Protein AF-A0A920LE71-F1 (afdb_monomer)

Solvent-accessible surface area (backbone atoms only — not comparable to full-atom values): 4912 Å² total; per-residue (Å²): 142,86,80,67,58,67,60,57,51,50,52,53,49,52,56,49,47,59,74,77,45,83,74,96,73,87,84,43,76,39,64,70,42,61,49,94,71,69,94,56,100,75,76,64,77,38,67,70,42,80,43,85,58,64,98,83,67,84,87,83,90,79,52,84,94,71,60,76,90,122

pLDDT: mean 78.68, std 13.36, range [40.62, 92.62]

Sequence (70 aa):
MMFFLLDEVLKAAMSSMDSYGRPNSIELLVLIDRRYKREIPIQANYCGAKIDTFKGDKVNVVWNENSKKT

Mean predicted aligned error: 7.78 Å

Nearest PDB structures (foldseek):
  2geb-assembly1_A  TM=7.114E-01 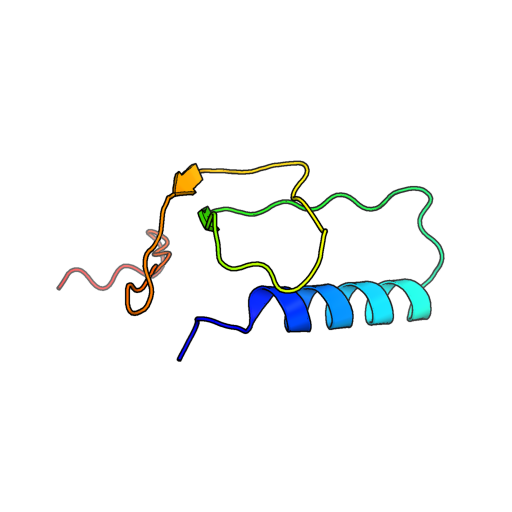 e=1.265E-01  Caldanaerobacter subterraneus subsp. tengcongensis
  5knt-assembly1_A  TM=7.087E-01  e=1.448E-01  Escherichia coli
  5kny-assembly1_B  TM=7.115E-01  e=4.894E-01  Mycobacterium tuberculosis H37Rv
  6igs-assembly1_A  TM=7.968E-01  e=2.167E+00  Francisella tularensis
  7a5f-assembly1_03  TM=3.526E-01  e=8.383E+00  Homo sapiens

Structure (mmCIF, N/CA/C/O backbone):
data_AF-A0A920LE71-F1
#
_entry.id   AF-A0A920LE71-F1
#
loop_
_atom_site.group_PDB
_atom_site.id
_atom_site.type_symbol
_atom_site.label_atom_id
_atom_site.label_alt_id
_atom_site.label_comp_id
_atom_site.label_asym_id
_atom_site.label_entity_id
_atom_site.label_seq_id
_atom_site.pdbx_PDB_ins_code
_atom_site.Cartn_x
_atom_site.Cartn_y
_atom_site.Cartn_z
_atom_site.occupancy
_atom_site.B_iso_or_equiv
_atom_site.auth_seq_id
_atom_site.auth_comp_id
_atom_site.auth_asym_id
_atom_site.auth_atom_id
_atom_site.pdbx_PDB_model_num
ATOM 1 N N . MET A 1 1 ? 0.850 -5.305 16.230 1.00 40.62 1 MET A N 1
ATOM 2 C CA . MET A 1 1 ? 1.711 -4.222 15.727 1.00 40.62 1 MET A CA 1
ATOM 3 C C . MET A 1 1 ? 1.781 -4.376 14.213 1.00 40.62 1 MET A C 1
ATOM 5 O O . MET A 1 1 ? 2.700 -4.980 13.704 1.00 40.62 1 MET A O 1
ATOM 9 N N . MET A 1 2 ? 0.721 -3.969 13.508 1.00 41.84 2 MET A N 1
ATOM 10 C CA . MET A 1 2 ? 0.559 -4.172 12.055 1.00 41.84 2 MET A CA 1
ATOM 11 C C . MET A 1 2 ? 0.080 -2.865 11.412 1.00 41.84 2 MET A C 1
ATOM 13 O O . MET A 1 2 ? -0.807 -2.846 10.568 1.00 41.84 2 MET A O 1
ATOM 17 N N . PHE A 1 3 ? 0.598 -1.740 11.927 1.00 46.72 3 PHE A N 1
ATOM 18 C CA . PHE A 1 3 ? 0.150 -0.401 11.544 1.00 46.72 3 PHE A CA 1
ATOM 19 C C . PHE A 1 3 ? 1.135 0.405 10.709 1.00 46.72 3 PHE A C 1
ATOM 21 O O . PHE A 1 3 ? 0.705 1.404 10.149 1.00 46.72 3 PHE A O 1
ATOM 28 N N . PHE A 1 4 ? 2.370 -0.056 10.535 1.00 50.03 4 PHE A N 1
ATOM 29 C CA . PHE A 1 4 ? 3.409 0.676 9.796 1.00 50.03 4 PHE A CA 1
ATOM 30 C C . PHE A 1 4 ? 4.056 -0.117 8.654 1.00 50.03 4 PHE A C 1
ATOM 32 O O . PHE A 1 4 ? 4.761 0.451 7.836 1.00 50.03 4 PHE A O 1
ATOM 39 N N . LEU A 1 5 ? 3.777 -1.418 8.537 1.00 55.94 5 LEU A N 1
ATOM 40 C CA . LEU A 1 5 ? 4.588 -2.283 7.678 1.00 55.94 5 LEU A CA 1
ATOM 41 C C . LEU A 1 5 ? 4.365 -2.084 6.174 1.00 55.94 5 LEU A C 1
ATOM 43 O O . LEU A 1 5 ? 5.262 -2.393 5.407 1.00 55.94 5 LEU A O 1
ATOM 47 N N . LEU A 1 6 ? 3.211 -1.584 5.719 1.00 66.19 6 LEU A N 1
ATOM 48 C CA . LEU A 1 6 ? 2.944 -1.528 4.274 1.00 66.19 6 LEU A CA 1
ATOM 49 C C . LEU A 1 6 ? 3.867 -0.548 3.536 1.00 66.19 6 LEU A C 1
ATOM 51 O O . LEU A 1 6 ? 4.303 -0.861 2.433 1.00 66.19 6 LEU A O 1
ATOM 55 N N . ASP A 1 7 ? 4.207 0.588 4.148 1.00 73.94 7 ASP A N 1
ATOM 56 C CA . ASP A 1 7 ? 5.025 1.611 3.490 1.00 73.94 7 ASP A CA 1
ATOM 57 C C . ASP A 1 7 ? 6.500 1.182 3.397 1.00 73.94 7 ASP A C 1
ATOM 59 O O . ASP A 1 7 ? 7.124 1.326 2.344 1.00 73.94 7 ASP A O 1
ATOM 63 N N . GLU A 1 8 ? 7.054 0.592 4.462 1.00 78.88 8 GLU A N 1
ATOM 64 C CA . GLU A 1 8 ? 8.412 0.027 4.446 1.00 78.88 8 GLU A CA 1
ATOM 65 C C . GLU A 1 8 ? 8.515 -1.196 3.531 1.00 78.88 8 GLU A C 1
ATOM 67 O O . GLU A 1 8 ? 9.467 -1.303 2.759 1.00 78.88 8 GLU A O 1
ATOM 72 N N . VAL A 1 9 ? 7.520 -2.090 3.559 1.00 83.94 9 VAL A N 1
ATOM 73 C CA . VAL A 1 9 ? 7.492 -3.274 2.688 1.00 83.94 9 VAL A CA 1
ATOM 74 C C . VAL A 1 9 ? 7.399 -2.865 1.220 1.00 83.94 9 VAL A C 1
ATOM 76 O O . VAL A 1 9 ? 8.085 -3.455 0.390 1.00 83.94 9 VAL A O 1
ATOM 79 N N . LEU A 1 10 ? 6.621 -1.832 0.883 1.00 84.81 10 LEU A N 1
ATOM 80 C CA . LEU A 1 10 ? 6.528 -1.340 -0.491 1.00 84.81 10 LEU A CA 1
ATOM 81 C C . LEU A 1 10 ? 7.847 -0.720 -0.968 1.00 84.81 10 LEU A C 1
ATOM 83 O O . LEU A 1 10 ? 8.297 -1.032 -2.068 1.00 84.81 10 LEU A O 1
ATOM 87 N N . LYS A 1 11 ? 8.507 0.097 -0.135 1.00 85.44 11 LYS A N 1
ATOM 88 C CA . LYS A 1 11 ? 9.849 0.627 -0.442 1.00 85.44 11 LYS A CA 1
ATOM 89 C C . LYS A 1 11 ? 10.870 -0.493 -0.640 1.00 85.44 11 LYS A C 1
ATOM 91 O O . LYS A 1 11 ? 11.651 -0.445 -1.588 1.00 85.44 11 LYS A O 1
ATOM 96 N N . ALA A 1 12 ? 10.857 -1.501 0.233 1.00 88.44 12 ALA A N 1
ATOM 97 C CA . ALA A 1 12 ? 11.742 -2.656 0.126 1.00 88.44 12 ALA A CA 1
ATOM 98 C C . ALA A 1 12 ? 11.475 -3.448 -1.163 1.00 88.44 12 ALA A C 1
ATOM 100 O O . ALA A 1 12 ? 12.415 -3.805 -1.871 1.00 88.44 12 ALA A O 1
ATOM 101 N N . ALA A 1 13 ? 10.202 -3.656 -1.510 1.00 88.56 13 ALA A N 1
ATOM 102 C CA . ALA A 1 13 ? 9.810 -4.313 -2.749 1.00 88.56 13 ALA A CA 1
ATOM 103 C C . ALA A 1 13 ? 10.288 -3.526 -3.979 1.00 88.56 13 ALA A C 1
ATOM 105 O O . ALA A 1 13 ? 10.912 -4.116 -4.856 1.00 88.56 13 ALA A O 1
ATOM 106 N N . MET A 1 14 ? 10.088 -2.206 -4.024 1.00 87.88 14 MET A N 1
ATOM 107 C CA . MET A 1 14 ? 10.575 -1.362 -5.125 1.00 87.88 14 MET A CA 1
ATOM 108 C C . MET A 1 14 ? 12.101 -1.426 -5.270 1.00 87.88 14 MET A C 1
ATOM 110 O O . MET A 1 14 ? 12.597 -1.661 -6.366 1.00 87.88 14 MET A O 1
ATOM 114 N N . SER A 1 15 ? 12.841 -1.320 -4.162 1.00 89.00 15 SER A N 1
ATOM 115 C CA . SER A 1 15 ? 14.307 -1.447 -4.161 1.00 89.00 15 SER A CA 1
ATOM 116 C C . SER A 1 15 ? 14.773 -2.824 -4.658 1.00 89.00 15 SER A C 1
ATOM 118 O O . SER A 1 15 ? 15.746 -2.946 -5.407 1.00 89.00 15 SER A O 1
ATOM 120 N N . SER A 1 16 ? 14.039 -3.883 -4.296 1.00 90.25 16 SER A N 1
ATOM 121 C CA . SER A 1 16 ? 14.314 -5.220 -4.820 1.00 90.25 16 SER A CA 1
ATOM 122 C C . SER A 1 16 ? 14.072 -5.290 -6.330 1.00 90.25 16 SER A C 1
ATOM 124 O O . SER A 1 16 ? 14.927 -5.803 -7.044 1.00 90.25 16 SER A O 1
ATOM 126 N N . MET A 1 17 ? 12.978 -4.711 -6.840 1.00 89.50 17 MET A N 1
ATOM 127 C CA . MET A 1 17 ? 12.677 -4.690 -8.276 1.00 89.50 17 MET A CA 1
ATOM 128 C C . MET A 1 17 ? 13.772 -3.974 -9.069 1.00 89.50 17 MET A C 1
ATOM 130 O O . MET A 1 17 ? 14.225 -4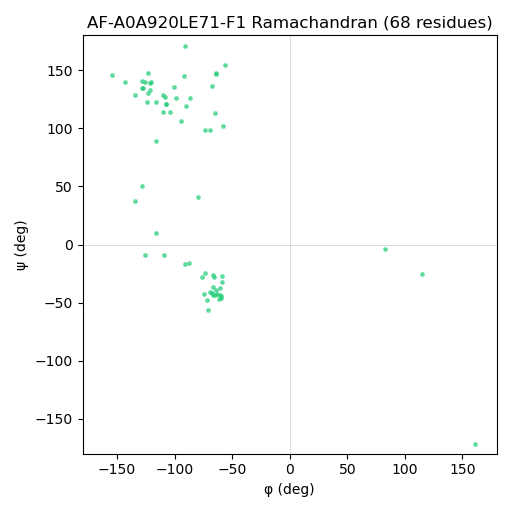.529 -10.066 1.00 89.50 17 MET A O 1
ATOM 134 N N . ASP A 1 18 ? 14.259 -2.827 -8.582 1.00 88.00 18 ASP A N 1
ATOM 135 C CA . ASP A 1 18 ? 15.373 -2.086 -9.197 1.00 88.00 18 ASP A CA 1
ATOM 136 C C . ASP A 1 18 ? 16.658 -2.925 -9.293 1.00 88.00 18 ASP A C 1
ATOM 138 O O . ASP A 1 18 ? 17.439 -2.774 -10.235 1.00 88.00 18 ASP A O 1
ATOM 142 N N . SER A 1 19 ? 16.873 -3.833 -8.335 1.00 90.44 19 SER A N 1
ATOM 143 C CA . SER A 1 19 ? 18.027 -4.739 -8.321 1.00 90.44 19 SER A CA 1
ATOM 144 C C . SER A 1 19 ? 17.891 -5.890 -9.327 1.00 90.44 19 SER A C 1
ATOM 146 O O . SER A 1 19 ? 18.900 -6.396 -9.815 1.00 90.44 19 SER A O 1
ATOM 148 N N . TYR A 1 20 ? 16.661 -6.306 -9.653 1.00 85.75 20 TYR A N 1
ATOM 149 C CA . TYR A 1 20 ? 16.382 -7.377 -10.620 1.00 85.75 20 TYR A CA 1
ATOM 150 C C . TYR A 1 20 ? 16.189 -6.867 -12.059 1.00 85.75 20 TYR A C 1
ATOM 152 O O . TYR A 1 20 ? 16.286 -7.658 -12.998 1.00 85.75 20 TYR A O 1
ATOM 160 N N . GLY A 1 21 ? 15.940 -5.569 -12.267 1.00 88.38 21 GLY A N 1
ATOM 161 C CA . GLY A 1 21 ? 15.840 -4.965 -13.597 1.00 88.38 21 GLY A CA 1
ATOM 162 C C . GLY A 1 21 ? 15.111 -3.619 -13.616 1.00 88.38 21 GLY A C 1
ATOM 163 O O . GLY A 1 21 ? 14.791 -3.046 -12.583 1.00 88.38 21 GLY A O 1
ATOM 164 N N . ARG A 1 22 ? 14.831 -3.102 -14.822 1.00 89.00 22 ARG A N 1
ATOM 165 C CA . ARG A 1 22 ? 14.032 -1.880 -15.032 1.00 89.00 22 ARG A CA 1
ATOM 166 C C . ARG A 1 22 ? 12.749 -2.205 -15.795 1.00 89.00 22 ARG A C 1
ATOM 168 O O . ARG A 1 22 ? 12.763 -2.184 -17.027 1.00 89.00 22 ARG A O 1
ATOM 175 N N . PRO A 1 23 ? 11.658 -2.557 -15.098 1.00 90.31 23 PRO A N 1
ATOM 176 C CA . PRO A 1 23 ? 10.377 -2.783 -15.751 1.00 90.31 23 PRO A CA 1
ATOM 177 C C . PRO A 1 23 ? 9.859 -1.484 -16.388 1.00 90.31 23 PRO A C 1
ATOM 179 O O . PRO A 1 23 ? 10.066 -0.395 -15.859 1.00 90.31 23 PRO A O 1
ATOM 182 N N . ASN A 1 24 ? 9.147 -1.601 -17.513 1.00 92.62 24 ASN A N 1
ATOM 183 C CA . ASN A 1 24 ? 8.539 -0.447 -18.193 1.00 92.62 24 ASN A CA 1
ATOM 184 C C . ASN A 1 24 ? 7.426 0.214 -17.360 1.00 92.62 24 ASN A C 1
ATOM 186 O O . ASN A 1 24 ? 7.163 1.405 -17.510 1.00 92.62 24 ASN A O 1
ATOM 190 N N . SER A 1 25 ? 6.762 -0.558 -16.498 1.00 90.81 25 SER A N 1
ATOM 191 C CA . SER A 1 25 ? 5.688 -0.094 -15.622 1.00 90.81 25 SER A CA 1
ATOM 192 C C . SER A 1 25 ? 5.579 -0.984 -14.388 1.00 90.81 25 SER A C 1
ATOM 194 O O . SER A 1 25 ? 5.778 -2.196 -14.476 1.00 90.81 25 SER A O 1
ATOM 196 N N . ILE A 1 26 ? 5.219 -0.388 -13.252 1.00 89.44 26 ILE A N 1
ATOM 197 C CA . ILE A 1 26 ? 4.936 -1.088 -11.996 1.00 89.44 26 ILE A CA 1
ATOM 198 C C . ILE A 1 26 ? 3.524 -0.700 -11.569 1.00 89.44 26 ILE A C 1
ATOM 200 O O . ILE A 1 26 ? 3.196 0.486 -11.526 1.00 89.44 26 ILE A O 1
ATOM 204 N N . GLU A 1 27 ? 2.702 -1.692 -11.241 1.00 91.44 27 GLU A N 1
ATOM 205 C CA . GLU A 1 27 ? 1.345 -1.483 -10.742 1.00 91.44 27 GLU A CA 1
ATOM 206 C C . GLU A 1 27 ? 1.194 -2.098 -9.352 1.00 91.44 27 GLU A C 1
ATOM 208 O O . GLU A 1 27 ? 1.705 -3.182 -9.070 1.00 9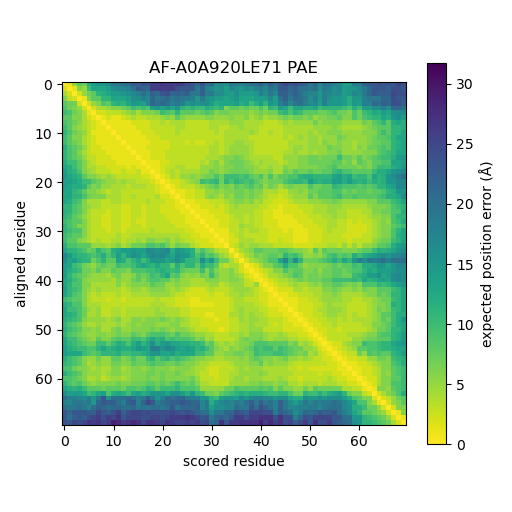1.44 27 GLU A O 1
ATOM 213 N N . LEU A 1 28 ? 0.478 -1.399 -8.474 1.00 89.50 28 LEU A N 1
ATOM 214 C CA . LEU A 1 28 ? 0.238 -1.824 -7.102 1.00 89.50 28 LEU A CA 1
ATOM 215 C C . LEU A 1 28 ? -1.213 -2.285 -6.933 1.00 89.50 28 LEU A C 1
ATOM 217 O O . LEU A 1 28 ? -2.151 -1.505 -7.120 1.00 89.50 28 LEU A O 1
ATOM 221 N N . LEU A 1 29 ? -1.386 -3.540 -6.516 1.00 91.12 29 LEU A N 1
ATOM 222 C CA . LEU A 1 29 ? -2.665 -4.113 -6.109 1.00 91.12 29 LEU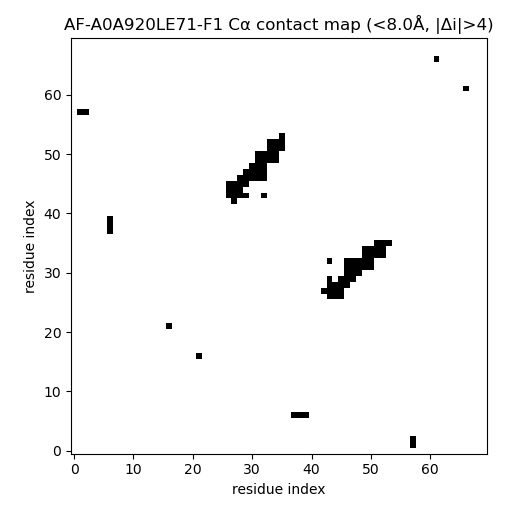 A CA 1
ATOM 223 C C . LEU A 1 29 ? -2.678 -4.315 -4.596 1.00 91.12 29 LEU A C 1
ATOM 225 O O . LEU A 1 29 ? -1.799 -4.967 -4.036 1.00 91.12 29 LEU A O 1
ATOM 229 N N . VAL A 1 30 ? -3.702 -3.780 -3.938 1.00 87.44 30 VAL A N 1
ATOM 230 C CA . VAL A 1 30 ? -3.929 -3.980 -2.504 1.00 87.44 30 VAL A CA 1
ATOM 231 C C . VAL A 1 30 ? -5.332 -4.506 -2.264 1.00 87.44 30 VAL A C 1
ATOM 233 O O . VAL A 1 30 ? -6.300 -4.056 -2.876 1.00 87.44 30 VAL A O 1
ATOM 236 N N . LEU A 1 31 ? -5.467 -5.444 -1.328 1.00 88.56 31 LEU A N 1
A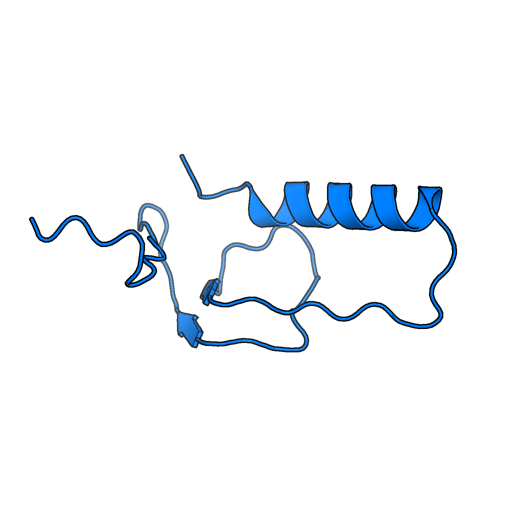TOM 237 C CA . LEU A 1 31 ? -6.792 -5.914 -0.940 1.00 88.56 31 LEU A CA 1
ATOM 238 C C . LEU A 1 31 ? -7.532 -4.843 -0.136 1.00 88.56 31 LEU A C 1
ATOM 240 O O . LEU A 1 31 ? -8.678 -4.531 -0.437 1.00 88.56 31 LEU A O 1
ATOM 244 N N . ILE A 1 32 ? -6.859 -4.260 0.857 1.00 86.44 32 ILE A N 1
ATOM 245 C CA . ILE A 1 32 ? -7.429 -3.236 1.728 1.00 86.44 32 ILE A CA 1
ATOM 246 C C . ILE A 1 32 ? -6.560 -1.983 1.680 1.00 86.44 32 ILE A C 1
ATOM 248 O O . ILE A 1 32 ? -5.375 -2.027 2.008 1.00 86.44 32 ILE A O 1
ATOM 252 N N . ASP A 1 33 ? -7.169 -0.864 1.306 1.00 85.69 33 ASP A N 1
ATOM 253 C CA . ASP A 1 33 ? -6.564 0.460 1.352 1.00 85.69 33 ASP A CA 1
ATOM 254 C C . ASP A 1 33 ? -7.119 1.240 2.547 1.00 85.69 33 ASP A C 1
ATOM 256 O O . ASP A 1 33 ? -8.304 1.571 2.617 1.00 85.69 33 ASP A O 1
ATOM 260 N N . ARG A 1 34 ? -6.246 1.520 3.508 1.00 82.62 34 ARG A N 1
ATOM 261 C CA . ARG A 1 34 ? -6.569 2.247 4.737 1.00 82.62 34 ARG A CA 1
ATOM 262 C C . ARG A 1 34 ? -6.247 3.727 4.549 1.00 82.62 34 ARG A C 1
ATOM 264 O O . ARG A 1 34 ? -5.080 4.132 4.558 1.00 82.62 34 ARG A O 1
ATOM 271 N N . ARG A 1 35 ? -7.284 4.549 4.393 1.00 67.56 35 ARG A N 1
ATOM 272 C CA . ARG A 1 35 ? -7.126 6.006 4.311 1.00 67.56 35 ARG A CA 1
ATOM 273 C C . ARG A 1 35 ? -6.579 6.542 5.642 1.00 67.56 35 ARG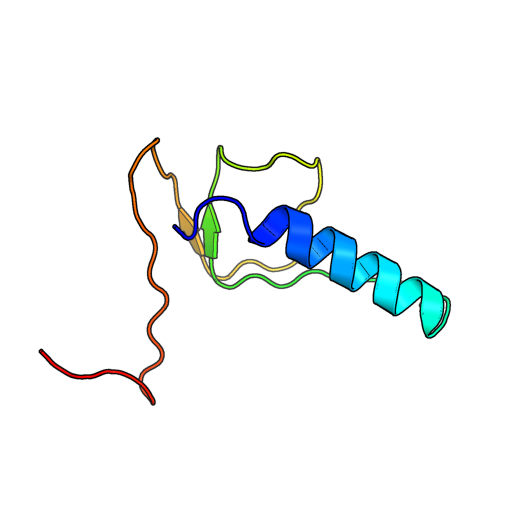 A C 1
ATOM 275 O O . ARG A 1 35 ? -6.837 5.970 6.697 1.00 67.56 35 ARG A O 1
ATOM 282 N N . TYR A 1 36 ? -5.784 7.614 5.570 1.00 67.31 36 TYR A N 1
ATOM 283 C CA . TYR A 1 36 ? -5.159 8.358 6.687 1.00 67.31 36 TYR A CA 1
ATOM 284 C C . TYR A 1 36 ? -3.843 7.831 7.288 1.00 67.31 36 TYR A C 1
ATOM 286 O O . TYR A 1 36 ? -3.276 8.509 8.141 1.00 67.31 36 TYR A O 1
ATOM 294 N N . LYS A 1 37 ? -3.311 6.676 6.859 1.00 64.62 37 LYS A N 1
ATOM 295 C CA . LYS A 1 37 ? -2.071 6.099 7.435 1.00 64.62 37 LYS A CA 1
ATOM 296 C C . LYS A 1 37 ? -1.013 5.740 6.395 1.00 64.62 37 LYS A C 1
ATOM 298 O O . LYS A 1 37 ? -0.532 4.604 6.386 1.00 64.62 37 LYS A O 1
ATOM 303 N N . ARG A 1 38 ? -0.704 6.687 5.510 1.00 67.06 38 ARG A N 1
ATOM 304 C CA . ARG A 1 38 ? 0.418 6.565 4.574 1.00 67.06 38 ARG A CA 1
ATOM 305 C C . ARG A 1 38 ? 1.512 7.548 4.955 1.00 67.06 38 ARG A C 1
ATOM 307 O O . ARG A 1 38 ? 1.237 8.735 5.104 1.00 67.06 38 ARG A O 1
ATOM 314 N N . GLU A 1 39 ? 2.729 7.048 5.081 1.00 70.75 39 GLU A N 1
ATOM 315 C CA . GLU A 1 39 ? 3.939 7.856 5.247 1.00 70.75 39 GLU A CA 1
ATOM 316 C C . GLU A 1 39 ? 4.550 8.270 3.904 1.00 70.75 39 GLU A C 1
ATOM 318 O O . GLU A 1 39 ? 5.375 9.178 3.842 1.00 70.75 39 GLU A O 1
ATOM 323 N N . ILE A 1 40 ? 4.139 7.612 2.818 1.00 71.94 40 ILE A N 1
ATOM 324 C CA . ILE A 1 40 ? 4.605 7.882 1.459 1.00 71.94 40 ILE A CA 1
ATOM 325 C C . ILE A 1 40 ? 3.456 8.209 0.506 1.00 71.94 40 ILE A C 1
ATOM 327 O O . ILE A 1 40 ? 2.368 7.641 0.631 1.00 71.94 40 ILE A O 1
ATOM 331 N N . PRO A 1 41 ? 3.687 9.078 -0.497 1.00 77.44 41 PRO A N 1
ATOM 332 C CA . PRO A 1 41 ? 2.668 9.494 -1.457 1.00 77.44 41 PRO A CA 1
ATOM 333 C C . PRO A 1 41 ? 2.443 8.440 -2.558 1.00 77.44 41 PRO A C 1
ATOM 335 O O . PRO A 1 41 ? 2.311 8.783 -3.728 1.00 77.44 41 PRO A O 1
ATOM 338 N N . ILE A 1 42 ? 2.419 7.151 -2.208 1.00 78.88 42 ILE A N 1
ATOM 339 C CA . ILE A 1 42 ? 2.155 6.067 -3.160 1.00 78.88 42 ILE A CA 1
ATOM 340 C C . ILE A 1 42 ? 0.700 5.626 -3.024 1.00 78.88 42 ILE A C 1
ATOM 342 O O . ILE A 1 42 ? 0.177 5.479 -1.917 1.00 78.88 42 ILE A O 1
ATOM 346 N N . GLN A 1 43 ? 0.027 5.443 -4.159 1.00 83.25 43 GLN A N 1
ATOM 347 C CA . GLN A 1 43 ? -1.349 4.972 -4.235 1.00 83.25 43 GLN A CA 1
ATOM 348 C C . GLN A 1 43 ? -1.429 3.688 -5.051 1.00 83.25 43 GLN A C 1
ATOM 350 O O . GLN A 1 43 ? -0.793 3.569 -6.091 1.00 83.25 43 GLN A O 1
ATOM 355 N N . ALA A 1 44 ? -2.239 2.743 -4.575 1.00 87.50 44 ALA A N 1
ATOM 356 C CA . ALA A 1 44 ? -2.528 1.526 -5.313 1.00 87.50 44 ALA A CA 1
ATOM 357 C C . ALA A 1 44 ? -3.347 1.822 -6.576 1.00 87.50 44 ALA A C 1
ATOM 359 O O . ALA A 1 44 ? -4.321 2.581 -6.528 1.00 87.50 44 ALA A O 1
ATOM 360 N N . ASN A 1 45 ? -2.968 1.188 -7.683 1.00 91.94 45 ASN A N 1
ATOM 361 C CA . ASN A 1 45 ? -3.718 1.198 -8.936 1.00 91.94 45 ASN A CA 1
ATOM 362 C C . ASN A 1 45 ? -5.023 0.413 -8.777 1.00 91.94 45 ASN A C 1
ATOM 364 O O . ASN A 1 45 ? -6.080 0.864 -9.212 1.00 91.94 45 ASN A O 1
ATOM 368 N N . TYR A 1 46 ? -4.952 -0.723 -8.077 1.00 92.06 46 TYR A N 1
ATOM 369 C CA . TYR A 1 46 ? -6.086 -1.606 -7.833 1.00 92.06 46 TYR A CA 1
ATOM 370 C C . TYR A 1 46 ? -6.320 -1.768 -6.335 1.00 92.06 46 TYR A C 1
ATOM 372 O O . TYR A 1 46 ? -5.390 -2.013 -5.564 1.00 92.06 46 TYR A O 1
ATOM 380 N N . CYS A 1 47 ? -7.577 -1.640 -5.921 1.00 90.19 47 CYS A N 1
ATOM 381 C CA . CYS A 1 47 ? -7.983 -1.730 -4.526 1.00 90.19 47 CYS A CA 1
ATOM 382 C C . CYS A 1 47 ? -9.228 -2.609 -4.401 1.00 90.19 47 CYS A C 1
ATOM 384 O O . CYS A 1 47 ? -10.212 -2.364 -5.095 1.00 90.19 47 CYS A O 1
ATOM 386 N N . GLY A 1 48 ? -9.189 -3.596 -3.503 1.00 90.25 48 GLY A N 1
ATOM 387 C CA . GLY A 1 48 ? -10.362 -4.404 -3.162 1.00 90.25 48 GLY A CA 1
ATOM 388 C C . GLY A 1 48 ? -11.397 -3.612 -2.359 1.00 90.25 48 GLY A C 1
ATOM 389 O O . GLY A 1 48 ? -12.544 -3.485 -2.775 1.00 90.25 48 GLY A O 1
ATOM 390 N N . ALA A 1 49 ? -10.991 -3.043 -1.223 1.00 88.19 49 ALA A N 1
ATOM 391 C CA . ALA A 1 49 ? -11.841 -2.185 -0.404 1.00 88.19 49 ALA A CA 1
ATOM 392 C C . ALA A 1 49 ? -11.059 -1.022 0.210 1.00 88.19 49 ALA A C 1
ATOM 394 O O . ALA A 1 49 ? -9.939 -1.188 0.699 1.00 88.19 49 ALA A O 1
ATOM 395 N N . LYS A 1 50 ? -11.686 0.157 0.224 1.00 87.38 50 LYS A N 1
ATOM 396 C CA . LYS A 1 50 ? -11.182 1.342 0.921 1.00 87.38 50 LYS A CA 1
ATOM 397 C C . LYS A 1 50 ? -11.893 1.459 2.254 1.00 87.38 50 LYS A C 1
ATOM 399 O O . LYS A 1 50 ? -13.120 1.466 2.285 1.00 87.38 50 LYS A O 1
ATOM 404 N N . ILE A 1 51 ? -11.128 1.559 3.331 1.00 86.0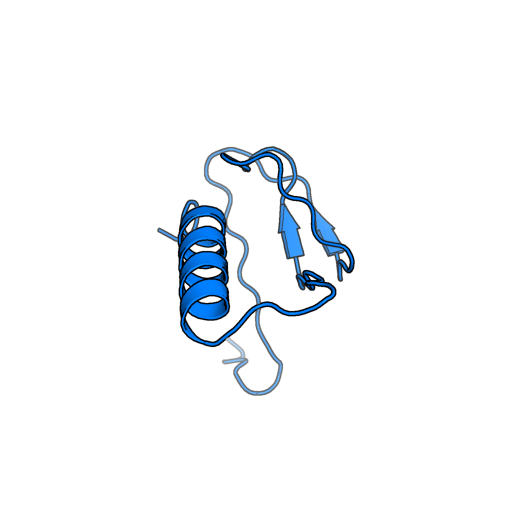6 51 ILE A N 1
ATOM 405 C CA . ILE A 1 51 ? -11.669 1.705 4.679 1.00 86.06 51 ILE A CA 1
ATOM 406 C C . ILE A 1 51 ? -11.021 2.889 5.382 1.00 86.06 51 ILE A C 1
ATOM 408 O O . ILE A 1 51 ? -9.815 3.131 5.270 1.00 86.06 51 ILE A O 1
ATOM 412 N N . ASP A 1 52 ? -11.836 3.611 6.134 1.00 85.00 52 ASP A N 1
ATOM 413 C CA . ASP A 1 52 ? -11.361 4.657 7.021 1.00 85.00 52 ASP A CA 1
ATOM 414 C C . ASP A 1 52 ? -10.994 4.004 8.354 1.00 85.00 52 ASP A C 1
ATOM 416 O O . ASP A 1 52 ? -11.776 3.249 8.929 1.00 85.00 52 ASP A O 1
ATOM 420 N N . THR A 1 53 ? -9.765 4.231 8.819 1.00 78.44 53 THR A N 1
ATOM 421 C CA . THR A 1 53 ? -9.286 3.664 10.087 1.00 78.44 53 THR A CA 1
ATOM 422 C C . THR A 1 53 ? -8.717 4.762 10.965 1.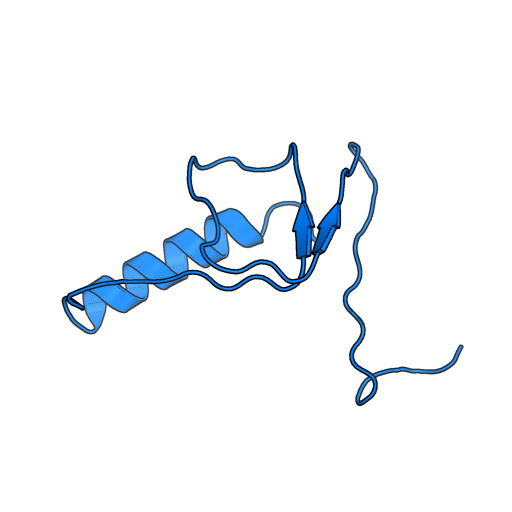00 78.44 53 THR A C 1
ATOM 424 O O . THR A 1 53 ? -7.918 5.582 10.507 1.00 78.44 53 THR A O 1
ATOM 427 N N . PHE A 1 54 ? -9.075 4.754 12.244 1.00 78.69 54 PHE A N 1
ATOM 428 C CA . PHE A 1 54 ? -8.558 5.682 13.239 1.00 78.69 54 PHE A CA 1
ATOM 429 C C . PHE A 1 54 ? -7.312 5.123 13.930 1.00 78.69 54 PHE A C 1
ATOM 431 O O . PHE A 1 54 ? -6.881 3.980 13.729 1.00 78.69 54 PHE A O 1
ATOM 438 N N . LYS A 1 55 ? -6.640 5.958 14.727 1.00 71.81 55 LYS A N 1
ATOM 439 C CA . LYS A 1 55 ? -5.447 5.557 15.483 1.00 71.81 55 LYS A CA 1
ATOM 440 C C . LYS A 1 55 ? -5.834 4.495 16.525 1.00 71.81 55 LYS A C 1
ATOM 442 O O . LYS A 1 55 ? -6.535 4.805 17.474 1.00 71.81 55 LYS A O 1
ATOM 447 N N . GLY A 1 56 ? -5.345 3.264 16.359 1.00 76.00 56 GLY A N 1
ATOM 448 C CA . GLY A 1 56 ? -5.591 2.150 17.288 1.00 76.00 56 GLY A CA 1
ATOM 449 C C . GLY A 1 56 ? -6.403 0.993 16.701 1.00 76.00 56 GLY A C 1
ATOM 450 O O . GLY A 1 56 ? -6.194 -0.142 17.133 1.00 76.00 56 GLY A O 1
ATOM 451 N N . ASP A 1 57 ? -7.235 1.253 15.687 1.00 80.31 57 ASP A N 1
ATOM 452 C CA . ASP A 1 57 ? -8.006 0.214 14.983 1.00 80.31 57 ASP A CA 1
ATOM 453 C C . ASP A 1 57 ? -7.085 -0.864 14.433 1.00 80.31 57 ASP A C 1
ATOM 455 O O . ASP A 1 57 ? -5.924 -0.571 14.188 1.00 80.31 57 ASP A O 1
ATOM 459 N N . LYS A 1 58 ? -7.569 -2.094 14.225 1.00 79.75 58 LYS A N 1
ATOM 460 C CA . LYS A 1 58 ? -6.815 -3.162 13.555 1.00 79.75 58 LYS A CA 1
ATOM 461 C C . LYS A 1 58 ? -7.620 -3.782 12.433 1.00 79.75 58 LYS A C 1
ATOM 463 O O . LYS A 1 58 ? -8.785 -4.108 12.605 1.00 79.75 58 LYS A O 1
ATOM 468 N N . VAL A 1 59 ? -6.950 -3.969 11.303 1.00 80.25 59 VAL A N 1
ATOM 469 C CA . VAL A 1 59 ? -7.524 -4.575 10.106 1.00 80.25 59 VAL A CA 1
ATOM 470 C C . VAL A 1 59 ? -6.873 -5.935 9.941 1.00 80.25 59 VAL A C 1
ATOM 472 O O . VAL A 1 59 ? -5.667 -6.018 9.710 1.00 80.25 59 VAL A O 1
ATOM 475 N N . ASN A 1 60 ? -7.672 -6.988 10.083 1.00 84.12 60 ASN A N 1
ATOM 476 C CA . ASN A 1 60 ? -7.242 -8.354 9.832 1.00 84.12 60 ASN A CA 1
ATOM 477 C C . ASN A 1 60 ? -7.892 -8.839 8.542 1.00 84.12 60 ASN A C 1
ATOM 479 O O . ASN A 1 60 ? -9.115 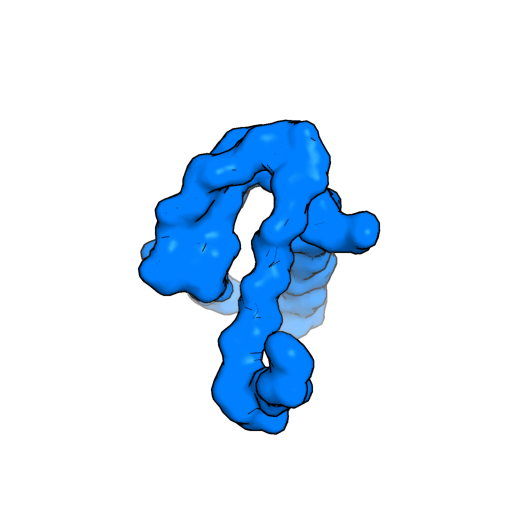-8.878 8.430 1.00 84.12 60 ASN A O 1
ATOM 483 N N . VAL A 1 61 ? -7.058 -9.220 7.583 1.00 82.62 61 VAL A N 1
ATOM 484 C CA . VAL A 1 61 ? -7.499 -9.893 6.365 1.00 82.62 61 VAL A CA 1
ATOM 485 C C . VAL A 1 61 ? -7.477 -11.392 6.637 1.00 82.62 61 VAL A C 1
ATOM 487 O O . VAL A 1 61 ? -6.422 -11.945 6.943 1.00 82.62 61 VAL A O 1
ATOM 490 N N . VAL A 1 62 ? -8.636 -12.040 6.538 1.00 85.00 62 VAL A N 1
ATOM 491 C CA . VAL A 1 62 ? -8.781 -13.487 6.731 1.00 85.00 62 VAL A CA 1
ATOM 492 C C . VAL A 1 62 ? -9.237 -14.103 5.418 1.00 85.00 62 VAL A C 1
ATOM 494 O O . VAL A 1 62 ? -10.272 -13.725 4.875 1.00 85.00 62 VAL A O 1
ATOM 497 N N . TRP A 1 63 ? -8.460 -15.057 4.917 1.00 82.94 63 TRP A N 1
ATOM 498 C CA . TRP A 1 63 ? -8.820 -15.868 3.757 1.00 82.94 63 TRP A CA 1
ATOM 499 C C . TRP A 1 63 ? -9.525 -17.136 4.229 1.00 82.94 63 TRP A C 1
ATOM 501 O O . TRP A 1 63 ? -9.176 -17.680 5.277 1.00 82.94 63 TRP A O 1
ATOM 511 N N . ASN A 1 64 ? -10.503 -17.612 3.459 1.00 78.19 64 ASN A N 1
ATOM 512 C CA . ASN A 1 64 ? -11.357 -18.750 3.829 1.00 78.19 64 ASN A CA 1
ATOM 513 C C . ASN A 1 64 ? -10.551 -20.041 4.097 1.00 78.19 64 ASN A C 1
ATOM 515 O O . ASN A 1 64 ? -10.934 -20.877 4.904 1.00 78.19 64 ASN A O 1
ATOM 519 N N . GLU A 1 65 ? -9.381 -20.161 3.475 1.00 71.56 65 GLU A N 1
ATOM 520 C CA . GLU A 1 65 ? -8.412 -21.253 3.649 1.00 71.56 65 GLU A CA 1
ATOM 521 C C . GLU A 1 65 ? -7.785 -21.273 5.057 1.00 71.56 65 GLU A C 1
ATOM 523 O O . GLU A 1 65 ? -7.381 -22.317 5.558 1.00 71.56 65 GLU A O 1
ATOM 528 N N . ASN A 1 66 ? -7.733 -20.109 5.712 1.00 62.53 66 ASN A N 1
ATOM 529 C CA . ASN A 1 66 ? -7.090 -19.872 7.005 1.00 62.53 66 ASN A CA 1
ATOM 530 C C . ASN A 1 66 ? -8.090 -19.468 8.102 1.00 62.53 66 ASN A C 1
ATOM 532 O O . ASN A 1 66 ? -7.688 -19.039 9.188 1.00 62.53 66 ASN A O 1
ATOM 536 N N . SER A 1 67 ? -9.399 -19.576 7.848 1.00 56.28 67 SER A N 1
ATOM 537 C CA . SER A 1 67 ? -10.408 -19.224 8.842 1.00 56.28 67 SER A CA 1
ATOM 538 C C . SER A 1 67 ? -10.458 -20.289 9.941 1.00 56.28 67 SER A C 1
ATOM 540 O O . SER A 1 67 ? -11.128 -21.314 9.803 1.00 56.28 67 SER A O 1
ATOM 542 N N . LYS A 1 68 ? -9.795 -20.046 11.076 1.00 62.22 68 LYS A N 1
ATOM 543 C CA . LYS A 1 68 ? -10.207 -20.692 12.326 1.00 62.22 68 LYS A CA 1
ATOM 544 C C . LYS A 1 68 ? -11.546 -20.080 12.716 1.00 62.22 68 LYS A C 1
ATOM 546 O O . LYS A 1 68 ? -11.576 -18.977 13.254 1.00 62.22 68 LYS A O 1
ATOM 551 N N . LYS A 1 69 ? -12.644 -20.774 12.399 1.00 54.53 69 LYS A N 1
ATOM 552 C CA . LYS A 1 69 ? -13.968 -20.464 12.950 1.00 54.53 69 LYS A CA 1
ATOM 553 C C . LYS A 1 69 ? -13.847 -20.546 14.472 1.00 54.53 69 LYS A C 1
ATOM 555 O O . LYS A 1 69 ? -13.746 -21.645 15.008 1.00 54.53 69 LYS A O 1
ATOM 560 N N . THR A 1 70 ? -13.753 -19.393 15.121 1.00 45.72 70 THR A N 1
ATOM 561 C CA . THR A 1 70 ? -13.858 -19.252 16.574 1.00 45.72 70 THR A CA 1
ATOM 562 C C . THR A 1 70 ? -15.059 -18.378 16.850 1.00 45.72 70 THR A C 1
ATOM 564 O O . THR A 1 70 ? -15.174 -17.351 16.142 1.00 45.72 70 THR A O 1
#

Foldseek 3Di:
DPQQVPQVVVVVVVVVVVVVHDDPDDAAADAEAEPPRDPDPDDHPHYNDYDHDDPPDDDDDDDPVRDPPD

Secondary structure (DSSP, 8-state):
--SSHHHHHHHHHHHHHHHH---S----EEEEEEET--SS----SEEEEEEE--TT-------GGG----

Radius of gyration: 14.43 Å; Cα contacts (8 Å, |Δi|>4): 47; chains: 1; bounding box: 32×31×36 Å